Protein AF-A0A519GIV0-F1 (afdb_monomer)

Sequence (76 aa):
MADKLAELKPSLRGWMHAGFVPLLLAAGVVLIVLSPTTETRWGSAIYVASALLLFTVSSIYHRGTWEVGIWAFWRR

Radius of gyration: 16.72 Å; Cα contacts (8 Å, |Δi|>4): 47; chains: 1; bounding box: 34×22×48 Å

pLDDT: mean 87.03, std 13.19, range [47.38, 98.62]

Foldseek 3Di:
DVVVVVVVQPLPLLVVLVVCLV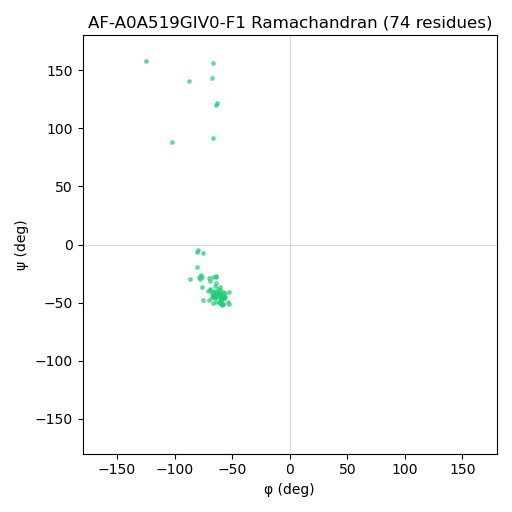VLVVVLVVQLVPQPDPVSNVVSVVVSVVSNCVSVLRNCLSPDPDDPVVVVVSVD

Structure (mmCIF, N/CA/C/O backbone):
data_AF-A0A519GIV0-F1
#
_entry.id   AF-A0A519GIV0-F1
#
loop_
_atom_site.group_PDB
_atom_site.id
_atom_site.type_symbol
_atom_site.label_atom_id
_atom_site.label_alt_id
_atom_site.label_comp_id
_atom_site.label_asym_id
_atom_site.label_entity_id
_atom_site.label_seq_id
_atom_site.pdbx_PDB_ins_code
_atom_site.Cartn_x
_atom_site.Cartn_y
_atom_site.Cartn_z
_atom_site.occupancy
_atom_site.B_iso_or_equiv
_atom_site.auth_seq_id
_atom_site.auth_comp_id
_atom_site.auth_asym_id
_atom_sit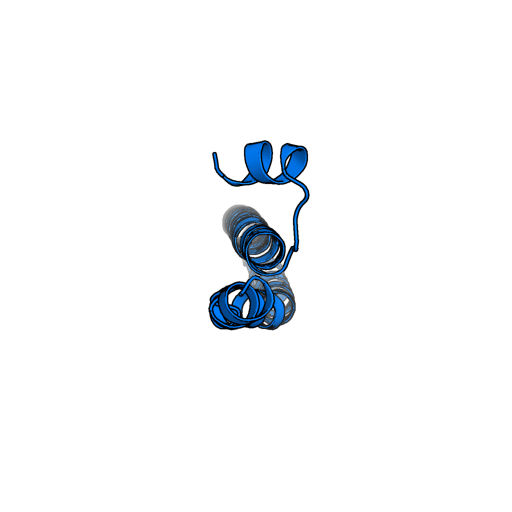e.auth_atom_id
_atom_site.pdbx_PDB_model_num
ATOM 1 N N . MET A 1 1 ? 19.967 -8.575 -29.530 1.00 47.38 1 MET A N 1
ATOM 2 C CA . MET A 1 1 ? 20.591 -8.644 -28.184 1.00 47.38 1 MET A CA 1
ATOM 3 C C . MET A 1 1 ? 19.776 -7.874 -27.146 1.00 47.38 1 MET A C 1
ATOM 5 O O . MET A 1 1 ? 19.517 -8.445 -26.099 1.00 47.38 1 MET A O 1
ATOM 9 N N . ALA A 1 2 ? 19.318 -6.646 -27.434 1.00 54.50 2 ALA A N 1
ATOM 10 C CA . ALA A 1 2 ? 18.467 -5.860 -26.527 1.00 54.50 2 ALA A CA 1
ATOM 11 C C . ALA A 1 2 ? 17.161 -6.574 -26.103 1.00 54.50 2 ALA A C 1
ATOM 13 O O . ALA A 1 2 ? 16.855 -6.597 -24.915 1.00 54.50 2 ALA A O 1
ATOM 14 N N . ASP A 1 3 ? 16.468 -7.251 -27.029 1.00 56.84 3 ASP A N 1
ATOM 15 C CA . ASP A 1 3 ? 15.242 -8.012 -26.712 1.00 56.84 3 ASP A CA 1
ATOM 16 C C . ASP A 1 3 ? 15.455 -9.135 -25.687 1.00 56.84 3 ASP A C 1
ATOM 18 O O . ASP A 1 3 ? 14.648 -9.309 -24.778 1.00 56.84 3 ASP A O 1
ATOM 22 N N . LYS A 1 4 ? 16.587 -9.851 -25.760 1.00 55.31 4 LYS A N 1
ATOM 23 C CA . LYS A 1 4 ? 16.892 -10.944 -24.818 1.00 55.31 4 LYS A CA 1
ATOM 24 C C . LYS A 1 4 ? 17.125 -10.448 -23.388 1.00 55.31 4 LYS A C 1
ATOM 26 O O . LYS A 1 4 ? 16.893 -11.183 -22.435 1.00 55.31 4 LYS A O 1
ATOM 31 N N . LEU A 1 5 ? 17.596 -9.209 -23.227 1.00 58.97 5 LEU A N 1
ATOM 32 C CA . LEU A 1 5 ? 17.781 -8.589 -21.911 1.00 58.97 5 LEU A CA 1
ATOM 33 C C . LEU A 1 5 ? 16.452 -8.094 -21.324 1.00 58.97 5 LEU A C 1
ATOM 35 O O . LEU A 1 5 ? 16.288 -8.108 -20.105 1.00 58.97 5 LEU A O 1
ATOM 39 N N . ALA A 1 6 ? 15.493 -7.705 -22.171 1.00 61.06 6 ALA A N 1
ATOM 40 C CA . ALA A 1 6 ? 14.142 -7.353 -21.743 1.00 61.06 6 ALA A CA 1
ATOM 41 C C . ALA A 1 6 ? 13.355 -8.582 -21.248 1.00 61.06 6 ALA A C 1
ATOM 43 O O . ALA A 1 6 ? 12.666 -8.484 -20.234 1.00 61.06 6 ALA A O 1
ATOM 44 N N . GLU A 1 7 ? 13.522 -9.747 -21.888 1.00 59.00 7 GLU A N 1
ATOM 45 C CA . GLU A 1 7 ? 12.936 -11.024 -21.436 1.00 59.00 7 GLU A CA 1
ATOM 46 C C . GLU A 1 7 ? 13.477 -11.499 -20.075 1.00 59.00 7 GLU A C 1
ATOM 48 O O . GLU A 1 7 ? 12.765 -12.155 -19.318 1.00 59.00 7 GLU A O 1
ATOM 53 N N . LEU A 1 8 ? 14.715 -11.134 -19.725 1.00 64.25 8 LEU A N 1
ATOM 54 C CA . LEU A 1 8 ? 15.332 -11.454 -18.430 1.00 64.25 8 LEU A CA 1
ATOM 55 C C . LEU A 1 8 ? 14.905 -10.512 -17.296 1.00 64.25 8 LEU A C 1
ATOM 57 O O . LEU A 1 8 ? 15.271 -10.743 -16.140 1.00 64.25 8 LEU A O 1
ATOM 61 N N . LYS A 1 9 ? 14.151 -9.442 -17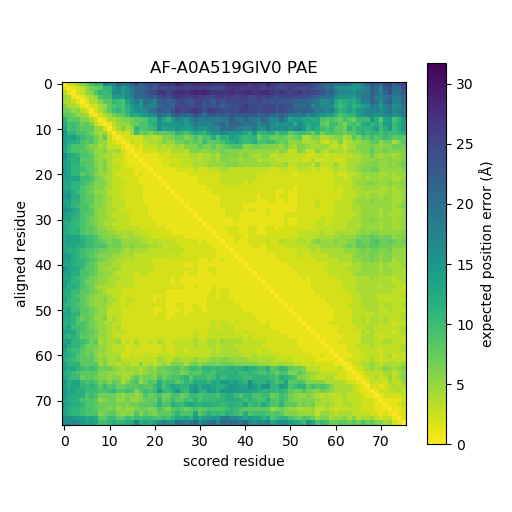.590 1.00 64.75 9 LYS A N 1
ATOM 62 C CA . LYS A 1 9 ? 13.683 -8.516 -16.557 1.00 64.75 9 LYS A CA 1
ATOM 63 C C . LYS A 1 9 ? 12.761 -9.284 -15.599 1.00 64.75 9 LYS A C 1
ATOM 65 O O . LYS A 1 9 ? 11.739 -9.805 -16.049 1.00 64.75 9 LYS A O 1
ATOM 70 N N . PRO A 1 10 ? 13.051 -9.342 -14.285 1.00 66.44 10 PRO A N 1
ATOM 71 C CA . PRO A 1 10 ? 12.217 -10.074 -13.337 1.00 66.44 10 PRO A CA 1
ATOM 72 C C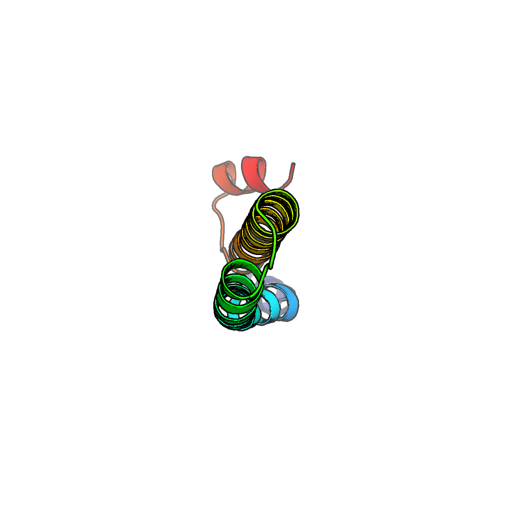 . PRO A 1 10 ? 10.840 -9.403 -13.211 1.00 66.44 10 PRO A C 1
ATOM 74 O O . PRO A 1 10 ? 10.636 -8.490 -12.411 1.00 66.44 10 PRO A O 1
ATOM 77 N N . SER A 1 11 ? 9.883 -9.838 -14.029 1.00 69.62 11 SER A N 1
ATOM 78 C CA . SER A 1 11 ? 8.542 -9.253 -14.109 1.00 69.62 11 SER A CA 1
ATOM 79 C C . SER A 1 11 ? 7.662 -9.680 -12.931 1.00 69.62 11 SER A C 1
ATOM 81 O O . SER A 1 11 ? 6.797 -8.921 -12.489 1.00 69.62 11 SER A O 1
ATOM 83 N N . LEU A 1 12 ? 7.932 -10.861 -12.366 1.00 76.50 12 LEU A N 1
ATOM 84 C CA . LEU A 1 12 ? 7.107 -11.495 -11.342 1.00 76.50 12 LEU A CA 1
ATOM 85 C C . LEU A 1 12 ? 6.888 -10.601 -10.111 1.00 76.50 12 LEU A C 1
ATOM 87 O O . LEU A 1 12 ? 5.752 -10.442 -9.673 1.00 76.50 12 LEU A O 1
ATOM 91 N N . ARG A 1 13 ? 7.941 -9.954 -9.590 1.00 75.75 13 ARG A N 1
ATOM 92 C CA . ARG A 1 13 ? 7.832 -9.086 -8.400 1.00 75.75 13 ARG A CA 1
ATOM 93 C C . ARG A 1 13 ? 6.864 -7.925 -8.626 1.00 75.75 13 ARG A C 1
ATOM 95 O O . ARG A 1 13 ? 5.970 -7.708 -7.814 1.00 75.75 13 ARG A O 1
ATOM 102 N N . GLY A 1 14 ? 6.992 -7.212 -9.745 1.00 82.69 14 GLY A N 1
ATOM 103 C CA . GLY A 1 14 ? 6.126 -6.072 -10.054 1.00 82.69 14 GLY A CA 1
ATOM 104 C C . GLY A 1 14 ? 4.657 -6.463 -10.222 1.00 82.69 14 GLY A C 1
ATOM 105 O O . GLY A 1 14 ? 3.772 -5.774 -9.716 1.00 82.69 14 GLY A O 1
ATOM 106 N N . TRP A 1 15 ? 4.395 -7.592 -10.885 1.00 85.06 15 TRP A N 1
ATOM 107 C CA . TRP A 1 15 ? 3.037 -8.101 -11.100 1.00 85.06 15 TRP A CA 1
ATOM 108 C C . TRP A 1 15 ? 2.387 -8.647 -9.830 1.00 85.06 15 TRP A C 1
ATOM 110 O O . TRP A 1 15 ? 1.215 -8.360 -9.589 1.00 85.06 15 TRP A O 1
ATOM 120 N N . MET A 1 16 ? 3.142 -9.351 -8.980 1.00 87.81 16 MET A N 1
ATOM 121 C CA . MET A 1 16 ? 2.651 -9.775 -7.666 1.00 87.81 16 MET A CA 1
ATOM 122 C C . MET A 1 16 ? 2.227 -8.564 -6.838 1.00 87.81 16 MET A C 1
ATOM 124 O O . MET A 1 16 ? 1.094 -8.508 -6.370 1.00 87.81 16 MET A O 1
ATOM 128 N N . HIS A 1 17 ? 3.091 -7.553 -6.711 1.00 88.25 17 HIS A N 1
ATOM 129 C CA . HIS A 1 17 ? 2.738 -6.355 -5.954 1.00 88.25 17 HIS A CA 1
ATOM 130 C C . HIS A 1 17 ? 1.513 -5.640 -6.543 1.00 88.25 17 HIS A C 1
ATOM 132 O O . HIS A 1 17 ? 0.625 -5.268 -5.784 1.00 88.25 17 HIS A O 1
ATOM 138 N N . ALA A 1 18 ? 1.415 -5.511 -7.873 1.00 88.62 18 ALA A N 1
ATOM 139 C CA . ALA A 1 18 ? 0.245 -4.923 -8.530 1.00 88.62 18 ALA A CA 1
ATOM 140 C C . ALA A 1 18 ? -1.064 -5.656 -8.186 1.00 88.62 18 ALA A C 1
ATOM 142 O O . ALA A 1 18 ? -2.062 -5.004 -7.890 1.00 88.62 18 ALA A O 1
ATOM 143 N N . GLY A 1 19 ? -1.052 -6.993 -8.195 1.00 90.06 19 GLY A N 1
ATOM 144 C CA . GLY A 1 19 ? -2.214 -7.808 -7.832 1.00 90.06 19 GLY A CA 1
ATOM 145 C C . GLY A 1 19 ? -2.571 -7.736 -6.344 1.00 90.06 19 GLY A C 1
ATOM 146 O O . GLY A 1 19 ? -3.746 -7.788 -5.992 1.00 90.06 19 GLY A O 1
ATOM 147 N N . PHE A 1 20 ? -1.581 -7.558 -5.465 1.00 92.81 20 PHE A N 1
ATOM 148 C CA . PHE A 1 20 ? -1.805 -7.445 -4.022 1.00 92.81 20 PHE A CA 1
ATOM 149 C C . PHE A 1 20 ? -2.336 -6.075 -3.580 1.00 92.81 20 PHE A C 1
ATOM 151 O O . PHE A 1 20 ? -3.029 -6.021 -2.570 1.00 92.81 20 PHE A O 1
ATOM 158 N N . VAL A 1 21 ? -2.069 -4.983 -4.308 1.00 94.44 21 VAL A N 1
ATOM 159 C CA . VAL A 1 21 ? -2.565 -3.633 -3.957 1.00 94.44 21 VAL A CA 1
ATOM 160 C C . VAL A 1 21 ? -4.087 -3.575 -3.726 1.00 94.44 21 VAL A C 1
ATOM 162 O O . VAL A 1 21 ? -4.481 -3.086 -2.667 1.00 94.44 21 VAL A O 1
ATOM 165 N N . PRO A 1 22 ? -4.968 -4.066 -4.624 1.00 94.25 22 PRO A N 1
ATOM 166 C CA . PRO A 1 22 ? -6.413 -4.016 -4.385 1.00 94.25 22 PRO A CA 1
ATOM 167 C C . PRO A 1 22 ? -6.852 -4.876 -3.191 1.00 94.25 22 PRO A C 1
ATOM 169 O O . PRO A 1 22 ? -7.733 -4.467 -2.436 1.00 94.25 22 PRO A O 1
ATOM 172 N N . LEU A 1 23 ? -6.214 -6.032 -2.976 1.00 96.19 23 LEU A N 1
ATOM 173 C CA . LEU A 1 23 ? -6.491 -6.895 -1.822 1.00 96.19 23 LEU A CA 1
ATOM 174 C C . LEU A 1 23 ? -6.080 -6.222 -0.510 1.00 96.19 23 LEU A C 1
ATOM 176 O O . LEU A 1 23 ? -6.845 -6.215 0.453 1.00 96.19 23 LEU A O 1
ATOM 180 N N . LEU A 1 24 ? -4.892 -5.617 -0.491 1.00 96.31 24 LEU A N 1
ATOM 181 C CA . LEU A 1 24 ? -4.371 -4.857 0.638 1.00 96.31 24 LEU A CA 1
ATOM 182 C C . LEU A 1 24 ? -5.271 -3.661 0.958 1.00 96.31 24 LEU A C 1
ATOM 184 O O . LEU A 1 24 ? -5.552 -3.415 2.126 1.00 96.31 24 LEU A O 1
ATOM 188 N N . LEU A 1 25 ? -5.747 -2.937 -0.060 1.00 97.31 25 LEU A N 1
ATOM 189 C CA . LEU A 1 25 ? -6.666 -1.818 0.124 1.00 97.31 25 LEU A CA 1
ATOM 190 C C . LEU A 1 25 ? -7.978 -2.285 0.763 1.00 97.31 25 LEU A C 1
ATOM 192 O O . LEU A 1 25 ? -8.406 -1.710 1.760 1.00 97.31 25 LEU A O 1
ATOM 196 N N . ALA A 1 26 ? -8.590 -3.347 0.231 1.00 98.12 26 ALA A N 1
ATOM 197 C CA . ALA A 1 26 ? -9.832 -3.892 0.771 1.00 98.12 26 ALA A CA 1
ATOM 198 C C . ALA A 1 26 ? -9.663 -4.370 2.224 1.00 98.12 26 ALA A C 1
ATOM 200 O O . ALA A 1 26 ? -10.420 -3.960 3.104 1.00 98.12 26 ALA A O 1
ATOM 201 N N . ALA A 1 27 ? -8.632 -5.174 2.499 1.00 97.81 27 ALA A N 1
ATOM 202 C CA . ALA A 1 27 ? -8.330 -5.653 3.847 1.00 97.81 27 ALA A CA 1
ATOM 203 C C . ALA A 1 27 ? -7.991 -4.504 4.811 1.00 97.81 27 ALA A C 1
ATOM 205 O O . ALA A 1 27 ? -8.412 -4.513 5.966 1.00 97.81 27 ALA A O 1
ATOM 206 N N . GLY A 1 28 ? -7.272 -3.488 4.332 1.00 97.81 28 GLY A N 1
ATOM 207 C CA . GLY A 1 28 ? -6.910 -2.311 5.108 1.00 97.81 28 GLY A CA 1
ATOM 208 C C . GLY A 1 28 ? -8.113 -1.454 5.492 1.00 97.81 28 GLY A C 1
ATOM 209 O O . GLY A 1 28 ? -8.218 -1.027 6.639 1.00 97.81 28 GLY A O 1
ATOM 210 N N . VAL A 1 29 ? -9.064 -1.261 4.573 1.00 98.31 29 VAL A N 1
ATOM 211 C CA . VAL A 1 29 ? -10.341 -0.599 4.883 1.00 98.31 29 VAL A CA 1
ATOM 212 C C . VAL A 1 29 ? -11.087 -1.370 5.971 1.00 98.31 29 VAL A C 1
ATOM 214 O O . VAL A 1 29 ? -11.501 -0.766 6.959 1.00 98.31 29 VAL A O 1
ATOM 217 N N . VAL A 1 30 ? -11.203 -2.696 5.841 1.00 98.50 30 VAL A N 1
ATOM 218 C CA . VAL A 1 30 ? -11.841 -3.545 6.863 1.00 98.50 30 VAL A CA 1
ATOM 219 C C . VAL A 1 30 ? -11.148 -3.389 8.220 1.00 98.50 30 VAL A C 1
ATOM 221 O O . VAL A 1 30 ? -11.823 -3.164 9.222 1.00 98.50 30 VAL A O 1
ATOM 224 N N . LEU A 1 31 ? -9.813 -3.427 8.258 1.00 98.19 31 LEU A N 1
ATOM 225 C CA . LEU A 1 31 ? -9.028 -3.257 9.484 1.00 98.19 31 LEU A CA 1
ATOM 226 C C . LEU A 1 31 ? -9.301 -1.905 10.173 1.00 98.19 31 LEU A C 1
ATOM 228 O O . LEU A 1 31 ? -9.515 -1.855 11.384 1.00 98.19 31 LEU A O 1
ATOM 232 N N . ILE A 1 32 ? -9.333 -0.809 9.411 1.00 98.31 32 ILE A N 1
ATOM 233 C CA . ILE A 1 32 ? -9.577 0.549 9.929 1.00 98.31 32 ILE A CA 1
ATOM 234 C C . ILE A 1 32 ? -11.013 0.692 10.456 1.00 98.31 32 ILE A C 1
ATOM 236 O O . ILE A 1 32 ? -11.234 1.284 11.518 1.00 98.31 32 ILE A O 1
ATOM 240 N N . VAL A 1 33 ? -11.997 0.152 9.729 1.00 98.38 33 VAL A N 1
ATOM 241 C CA . VAL A 1 33 ? -13.416 0.206 10.116 1.00 98.38 33 VAL A CA 1
ATOM 242 C C . VAL A 1 33 ? -13.653 -0.582 11.403 1.00 98.38 33 VAL A C 1
ATOM 244 O O . VAL A 1 33 ? -14.283 -0.057 12.321 1.00 98.38 33 VAL A O 1
ATOM 247 N N . LEU A 1 34 ? -13.094 -1.793 11.498 1.00 98.25 34 LEU A N 1
ATOM 248 C CA . LEU A 1 34 ? -13.248 -2.684 12.652 1.00 98.25 34 LEU A CA 1
ATOM 249 C C . LEU A 1 34 ? -12.345 -2.330 13.845 1.00 98.25 34 LEU A C 1
ATOM 251 O O . LEU A 1 34 ? -12.475 -2.944 14.902 1.00 98.25 34 LEU A O 1
ATOM 255 N N . SER A 1 35 ? -11.451 -1.346 13.712 1.00 97.75 35 SER A N 1
ATOM 256 C CA . SER A 1 35 ? -10.617 -0.877 14.824 1.00 97.75 35 SER A CA 1
ATOM 257 C C . SER A 1 35 ? -11.485 -0.262 15.939 1.00 97.75 35 SER A C 1
ATOM 259 O O . SER A 1 35 ? -12.192 0.717 15.673 1.00 97.75 35 SER A O 1
ATOM 261 N N . PRO A 1 36 ? -11.445 -0.797 17.178 1.00 97.25 36 PRO A N 1
ATOM 262 C CA . PRO A 1 36 ? -12.406 -0.462 18.235 1.00 97.25 36 PRO A CA 1
ATOM 263 C C . PRO A 1 36 ? -12.107 0.854 18.961 1.00 97.25 36 PRO A C 1
ATOM 265 O O . PRO A 1 36 ? -12.987 1.413 19.612 1.00 97.25 36 PRO A O 1
ATOM 268 N N . THR A 1 37 ? -10.875 1.355 18.875 1.00 98.19 37 THR A N 1
ATOM 269 C CA . THR A 1 37 ? -10.446 2.587 19.547 1.00 98.19 37 THR A CA 1
ATOM 270 C C . THR A 1 37 ? -9.868 3.574 18.544 1.00 98.19 37 THR A C 1
ATOM 272 O O . THR A 1 37 ? -9.392 3.200 17.471 1.00 98.19 37 THR A O 1
ATOM 275 N N . THR A 1 38 ? -9.858 4.856 18.902 1.00 97.56 38 THR A N 1
ATOM 276 C CA . THR A 1 38 ? -9.239 5.902 18.077 1.00 97.56 38 THR A CA 1
ATOM 277 C C . THR A 1 38 ? -7.760 5.616 17.814 1.00 97.56 38 THR A C 1
ATOM 279 O O . THR A 1 38 ? -7.293 5.777 16.690 1.00 97.56 38 THR A O 1
ATOM 282 N N . GLU A 1 39 ? -7.033 5.137 18.825 1.00 98.06 39 GLU A N 1
ATOM 283 C CA . GLU A 1 39 ? -5.614 4.791 18.712 1.00 98.06 39 GLU A CA 1
ATOM 284 C C . GLU A 1 39 ? -5.381 3.634 17.729 1.00 98.06 39 GLU A C 1
ATOM 286 O O . GLU A 1 39 ? -4.587 3.764 16.798 1.00 98.06 39 GLU A O 1
ATOM 291 N N . THR A 1 40 ? -6.131 2.533 17.867 1.00 97.62 40 THR A N 1
ATOM 292 C CA . THR A 1 40 ? -6.014 1.376 16.959 1.00 97.62 40 THR A CA 1
ATOM 293 C C . THR A 1 40 ? -6.419 1.725 15.530 1.00 97.62 40 THR A C 1
ATOM 295 O O . THR A 1 40 ? -5.809 1.227 14.583 1.00 97.62 40 THR A O 1
ATOM 298 N N . ARG A 1 41 ? -7.382 2.637 15.351 1.00 98.19 41 ARG A N 1
ATOM 299 C CA . ARG A 1 41 ? -7.791 3.123 14.030 1.00 98.19 41 ARG A CA 1
ATOM 300 C C . ARG A 1 41 ? -6.691 3.937 13.353 1.00 98.19 41 ARG A C 1
ATOM 302 O O . ARG A 1 41 ? -6.412 3.699 12.179 1.00 98.19 41 ARG A O 1
ATOM 309 N N . TRP A 1 42 ? -6.040 4.851 14.074 1.00 98.56 42 TRP A N 1
ATOM 310 C CA . TRP A 1 42 ? -4.906 5.610 13.536 1.00 98.56 42 TRP A CA 1
ATOM 311 C C . TRP A 1 42 ? -3.695 4.722 13.259 1.00 98.56 42 TRP A C 1
ATOM 313 O O . TRP A 1 42 ? -3.110 4.827 12.182 1.00 98.56 42 TRP A O 1
ATOM 323 N N . GLY A 1 43 ? -3.364 3.803 14.171 1.00 98.31 43 GLY A N 1
ATOM 324 C CA . GLY A 1 43 ? -2.298 2.823 13.956 1.00 98.31 43 GLY A CA 1
ATOM 325 C C . GLY A 1 43 ? -2.540 1.982 12.699 1.00 98.31 43 GLY A C 1
ATOM 326 O O . GLY A 1 43 ? -1.658 1.864 11.848 1.00 98.31 43 GLY A O 1
ATOM 327 N N . SER A 1 44 ? -3.768 1.487 12.525 1.00 98.19 44 SER A N 1
ATOM 328 C CA . SER A 1 44 ? -4.183 0.744 11.329 1.00 98.19 44 SER A CA 1
ATOM 329 C C . SER A 1 44 ? -4.104 1.593 10.061 1.00 98.19 44 SER A C 1
ATOM 331 O O . SER A 1 44 ? -3.607 1.121 9.042 1.00 98.19 44 SER A O 1
ATOM 333 N N . ALA A 1 45 ? -4.540 2.854 10.111 1.00 98.25 45 ALA A N 1
ATOM 334 C CA . ALA A 1 45 ? -4.479 3.758 8.966 1.00 98.25 45 ALA A CA 1
ATOM 335 C C . ALA A 1 45 ? -3.035 4.022 8.515 1.00 98.25 45 ALA A C 1
ATOM 337 O O . ALA A 1 45 ? -2.740 3.930 7.324 1.00 98.25 45 ALA A O 1
ATOM 338 N N . ILE A 1 46 ? -2.123 4.283 9.457 1.00 98.62 46 ILE A N 1
ATOM 339 C CA . ILE A 1 46 ? -0.697 4.498 9.170 1.00 98.62 46 ILE A CA 1
ATOM 340 C C . ILE A 1 46 ? -0.068 3.230 8.585 1.00 98.62 46 ILE A C 1
ATOM 342 O O . ILE A 1 46 ? 0.657 3.301 7.589 1.00 98.62 46 ILE A O 1
ATOM 346 N N . TYR A 1 47 ? -0.370 2.065 9.164 1.00 97.81 47 TYR A N 1
ATOM 347 C CA . TYR A 1 47 ? 0.104 0.779 8.660 1.00 97.81 47 TYR A CA 1
ATOM 348 C C . TYR A 1 47 ? -0.361 0.523 7.219 1.00 97.81 47 TYR A C 1
ATOM 350 O O . TYR A 1 47 ? 0.463 0.260 6.341 1.00 97.81 47 TYR A O 1
ATOM 358 N N . VAL A 1 48 ? -1.663 0.665 6.950 1.00 98.19 48 VAL A N 1
ATOM 359 C CA . VAL A 1 48 ? -2.251 0.446 5.619 1.00 98.19 48 VAL A CA 1
ATOM 360 C C . VAL A 1 48 ? -1.699 1.442 4.602 1.00 98.19 48 VAL A C 1
ATOM 362 O O . VAL A 1 48 ? -1.343 1.038 3.497 1.00 98.19 48 VAL A O 1
ATOM 365 N N . ALA A 1 49 ? -1.562 2.720 4.966 1.00 98.31 49 ALA A N 1
ATOM 366 C CA . ALA A 1 49 ? -0.971 3.735 4.094 1.00 98.31 49 ALA A CA 1
ATOM 367 C C . ALA A 1 49 ? 0.485 3.397 3.733 1.00 98.31 49 ALA A C 1
ATOM 369 O O . ALA A 1 49 ? 0.866 3.454 2.563 1.00 98.31 49 ALA A O 1
ATOM 370 N N . SER A 1 50 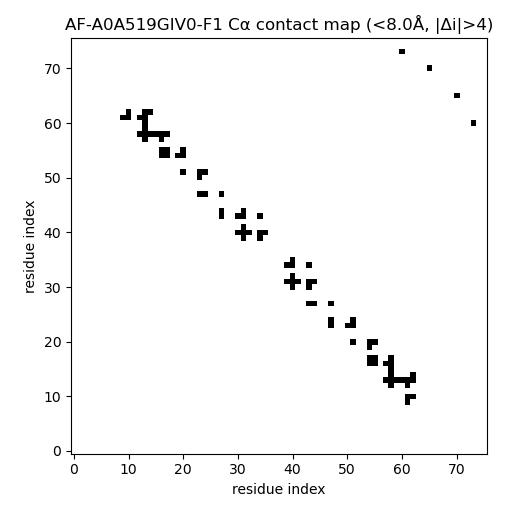? 1.281 2.978 4.719 1.00 98.00 50 SER A N 1
ATOM 371 C CA . SER A 1 50 ? 2.680 2.585 4.515 1.00 98.00 50 SER A CA 1
ATOM 372 C C . SER A 1 50 ? 2.793 1.350 3.620 1.00 98.00 50 SER A C 1
ATOM 374 O O . SER A 1 50 ? 3.618 1.309 2.707 1.00 98.00 50 SER A O 1
ATOM 376 N N . ALA A 1 51 ? 1.927 0.358 3.836 1.00 96.88 51 ALA A N 1
ATOM 377 C CA . ALA A 1 51 ? 1.868 -0.836 3.008 1.00 96.88 51 ALA A CA 1
ATOM 378 C C . ALA A 1 51 ? 1.447 -0.493 1.566 1.00 96.88 51 ALA A C 1
ATOM 380 O O . ALA A 1 51 ? 2.100 -0.921 0.617 1.00 96.88 51 ALA A O 1
ATOM 381 N N . LEU A 1 52 ? 0.418 0.337 1.371 1.00 96.94 52 LEU A N 1
ATOM 382 C CA . LEU A 1 52 ? -0.009 0.762 0.035 1.00 96.94 52 LEU A CA 1
ATOM 383 C C . LEU A 1 52 ? 1.107 1.494 -0.710 1.00 96.94 52 LEU A C 1
ATOM 385 O O . LEU A 1 52 ? 1.334 1.200 -1.885 1.00 96.94 52 LEU A O 1
ATOM 389 N N . LEU A 1 53 ? 1.835 2.389 -0.034 1.00 96.12 53 LEU A N 1
ATOM 390 C CA . LEU A 1 53 ? 3.002 3.062 -0.603 1.00 96.12 53 LEU A CA 1
ATOM 391 C C . LEU A 1 53 ? 4.061 2.050 -1.044 1.00 96.12 53 LEU A C 1
ATOM 393 O O . LEU A 1 53 ? 4.460 2.060 -2.206 1.00 96.12 53 LEU A O 1
ATOM 397 N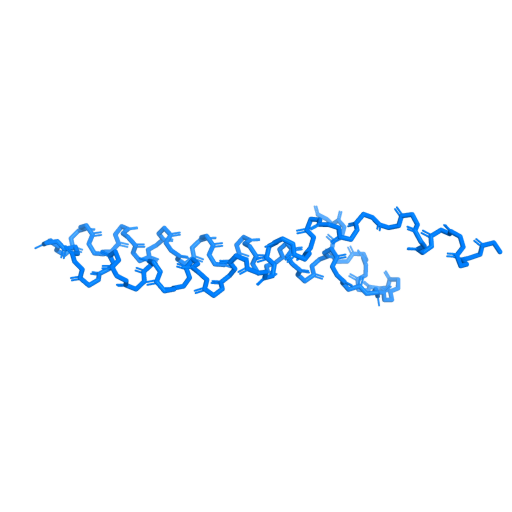 N . LEU A 1 54 ? 4.462 1.134 -0.160 1.00 94.12 54 LEU A N 1
ATOM 398 C CA . LEU A 1 54 ? 5.489 0.132 -0.448 1.00 94.12 54 LEU A CA 1
ATOM 399 C C . LEU A 1 54 ? 5.127 -0.738 -1.662 1.00 94.12 54 LEU A C 1
ATOM 401 O O . LEU A 1 54 ? 5.922 -0.884 -2.593 1.00 94.12 54 LEU A O 1
ATOM 405 N N . PHE A 1 55 ? 3.920 -1.306 -1.674 1.00 91.62 55 PHE A N 1
ATOM 406 C CA . PHE A 1 55 ? 3.477 -2.206 -2.739 1.00 91.62 55 PHE A CA 1
ATOM 407 C C . PHE A 1 55 ? 3.256 -1.463 -4.063 1.00 91.62 55 PHE A C 1
ATOM 409 O O . PHE A 1 55 ? 3.633 -1.969 -5.123 1.00 91.62 55 PHE A O 1
ATOM 416 N N . THR A 1 56 ? 2.708 -0.247 -4.024 1.00 91.62 56 THR A N 1
ATOM 417 C CA . THR A 1 56 ? 2.468 0.552 -5.235 1.00 91.62 56 THR A CA 1
ATOM 418 C C . THR A 1 56 ? 3.778 1.039 -5.846 1.00 91.62 56 THR A C 1
ATOM 420 O O . THR A 1 56 ? 4.000 0.846 -7.041 1.00 91.62 56 THR A O 1
ATOM 423 N N . VAL A 1 57 ? 4.683 1.600 -5.036 1.00 92.94 57 VAL A N 1
ATOM 424 C CA . VAL A 1 57 ? 6.008 2.048 -5.491 1.00 92.94 57 VAL A CA 1
ATOM 425 C C . VAL A 1 57 ? 6.799 0.875 -6.064 1.00 92.94 57 VAL A C 1
ATOM 427 O O . VAL A 1 57 ? 7.319 0.977 -7.173 1.00 92.94 57 VAL A O 1
ATOM 430 N N . SER A 1 58 ? 6.817 -0.272 -5.377 1.00 89.19 58 SER A N 1
ATOM 431 C CA . SER A 1 58 ? 7.485 -1.481 -5.873 1.00 89.19 58 SER A CA 1
ATOM 432 C C . SER A 1 58 ? 6.890 -1.971 -7.199 1.00 89.19 58 SER A C 1
ATOM 434 O O . SER A 1 58 ? 7.631 -2.312 -8.125 1.00 89.19 58 SER A O 1
ATOM 436 N N . SER A 1 59 ? 5.559 -1.967 -7.330 1.00 90.06 59 SER A N 1
ATOM 437 C CA . SER A 1 59 ? 4.866 -2.333 -8.571 1.00 90.06 59 SER A CA 1
ATOM 438 C C . SER A 1 59 ? 5.257 -1.423 -9.735 1.00 90.06 59 SER A C 1
ATOM 440 O O . SER A 1 59 ? 5.540 -1.912 -10.830 1.00 90.06 59 SER A O 1
ATOM 442 N N . ILE A 1 60 ? 5.304 -0.109 -9.510 1.00 89.56 60 ILE A N 1
ATOM 443 C CA . ILE A 1 60 ? 5.680 0.876 -10.530 1.00 89.56 60 ILE A CA 1
ATOM 444 C C . ILE A 1 60 ? 7.155 0.705 -10.911 1.00 89.56 60 ILE A C 1
ATOM 446 O O . ILE A 1 60 ? 7.460 0.543 -12.094 1.00 89.56 60 ILE A O 1
ATOM 450 N N . TYR A 1 61 ? 8.052 0.647 -9.923 1.00 87.38 61 TYR A N 1
ATOM 451 C CA . TYR A 1 61 ? 9.495 0.495 -10.122 1.00 87.38 61 TYR A CA 1
ATOM 452 C C . TYR A 1 61 ? 9.839 -0.723 -10.993 1.00 87.38 61 TYR A C 1
ATOM 454 O O . TYR A 1 61 ? 10.551 -0.595 -11.990 1.00 87.38 61 TYR A O 1
ATOM 462 N N . HIS A 1 62 ? 9.278 -1.895 -10.672 1.00 85.50 62 HIS A N 1
ATOM 463 C CA . HIS A 1 62 ? 9.598 -3.145 -11.365 1.00 85.50 62 HIS A CA 1
ATOM 464 C C . HIS A 1 62 ? 8.890 -3.298 -12.722 1.00 85.50 62 HIS A C 1
ATOM 466 O O . HIS A 1 62 ? 9.423 -3.963 -13.617 1.00 85.50 62 HIS A O 1
ATOM 472 N N . ARG A 1 63 ? 7.714 -2.687 -12.925 1.00 85.81 63 ARG A N 1
ATOM 473 C CA . ARG A 1 63 ? 6.984 -2.786 -14.204 1.00 85.81 63 ARG A CA 1
ATOM 474 C C . ARG A 1 63 ? 7.415 -1.745 -15.236 1.00 85.81 63 ARG A C 1
ATOM 476 O O . ARG A 1 63 ? 7.389 -2.058 -16.420 1.00 85.81 63 ARG A O 1
ATOM 483 N N . GLY A 1 64 ? 7.865 -0.560 -14.825 1.00 81.31 64 GLY A N 1
ATOM 484 C CA . GLY A 1 64 ? 8.188 0.521 -15.761 1.00 81.31 64 GLY A CA 1
ATOM 485 C C . GLY A 1 64 ? 9.407 0.254 -16.653 1.00 81.31 64 GLY A C 1
ATOM 486 O O . GLY A 1 64 ? 10.391 -0.361 -16.233 1.00 81.31 64 GLY A O 1
ATOM 487 N N . THR A 1 65 ? 9.334 0.714 -17.900 1.00 82.62 65 THR A N 1
ATOM 488 C CA . THR A 1 65 ? 10.448 0.791 -18.859 1.00 82.62 65 THR A CA 1
ATOM 489 C C . THR A 1 65 ? 10.916 2.242 -18.916 1.00 82.62 65 THR A C 1
ATOM 491 O O . THR A 1 65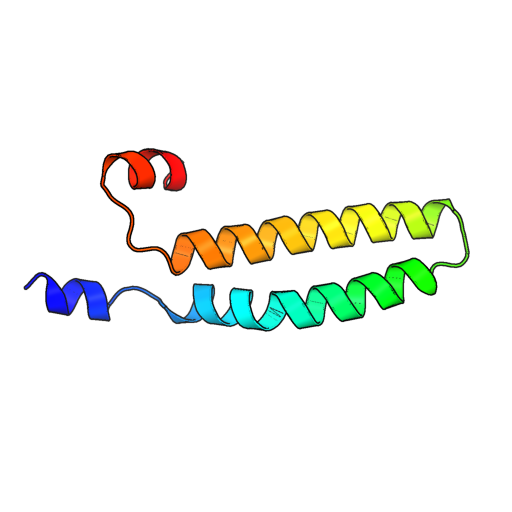 ? 10.381 3.049 -19.672 1.00 82.62 65 THR A O 1
ATOM 494 N N . TRP A 1 66 ? 11.839 2.600 -18.028 1.00 83.44 66 TRP A N 1
ATOM 495 C CA . TRP A 1 66 ? 12.198 3.993 -17.769 1.00 83.44 66 TRP A CA 1
ATOM 496 C C . TRP A 1 66 ? 13.296 4.499 -18.705 1.00 83.44 66 TRP A C 1
ATOM 498 O O . TRP A 1 66 ? 14.278 3.797 -18.947 1.00 83.44 66 TRP A O 1
ATOM 508 N N . GLU A 1 67 ? 13.174 5.747 -19.160 1.00 86.50 67 GLU A N 1
ATOM 509 C CA . GLU A 1 67 ? 14.284 6.452 -19.805 1.00 86.50 67 GLU A CA 1
ATOM 510 C C . GLU A 1 67 ? 15.422 6.720 -18.811 1.00 86.50 67 GLU A C 1
ATOM 512 O O . GLU A 1 67 ? 15.204 6.803 -17.600 1.00 86.50 67 GLU A O 1
ATOM 517 N N . VAL A 1 68 ? 16.647 6.894 -19.316 1.00 82.75 68 VAL A N 1
ATOM 518 C CA . VAL A 1 68 ? 17.882 6.968 -18.509 1.00 82.75 68 VAL A CA 1
ATOM 519 C C . VAL A 1 68 ? 17.796 8.005 -17.379 1.00 82.75 68 VAL A C 1
ATOM 521 O O . VAL A 1 68 ? 18.215 7.724 -16.254 1.00 82.75 68 VAL A O 1
ATOM 524 N N . GLY A 1 69 ? 17.215 9.180 -17.647 1.00 83.75 69 GLY A N 1
ATOM 525 C CA . GLY A 1 69 ? 17.044 10.235 -16.641 1.00 83.75 69 GLY A CA 1
ATOM 526 C C . GLY A 1 69 ? 16.090 9.845 -15.506 1.00 83.75 69 GLY A C 1
ATOM 527 O O . GLY A 1 69 ? 16.375 10.101 -14.338 1.00 83.75 69 GLY A O 1
ATOM 528 N N . ILE A 1 70 ? 14.995 9.156 -15.833 1.00 83.62 70 ILE A N 1
ATOM 529 C CA . ILE A 1 70 ? 13.995 8.690 -14.862 1.00 83.62 70 ILE A CA 1
ATOM 530 C C . ILE A 1 70 ? 14.527 7.469 -14.097 1.00 83.62 70 ILE A C 1
ATOM 532 O O . ILE A 1 70 ? 14.332 7.351 -12.888 1.00 83.62 70 ILE A O 1
ATOM 536 N N . TRP A 1 71 ? 15.282 6.592 -14.761 1.00 83.50 71 TRP A N 1
ATOM 537 C CA . TRP A 1 71 ? 15.955 5.469 -14.111 1.00 83.50 71 TRP A CA 1
ATOM 538 C C . TRP A 1 71 ? 16.965 5.923 -13.047 1.00 83.50 71 TRP A C 1
ATOM 540 O O . TRP A 1 71 ? 17.075 5.304 -11.991 1.00 83.50 71 TRP A O 1
ATOM 550 N N . ALA A 1 72 ? 17.668 7.037 -13.276 1.00 84.19 72 ALA A N 1
ATOM 551 C CA . ALA A 1 72 ? 18.596 7.604 -12.298 1.00 84.19 72 ALA A CA 1
ATOM 552 C C . ALA A 1 72 ? 17.910 8.081 -11.004 1.00 84.19 72 ALA A C 1
ATOM 554 O O . ALA A 1 72 ? 18.552 8.097 -9.955 1.00 84.19 72 ALA A O 1
ATOM 555 N N . PHE A 1 73 ? 16.628 8.453 -11.068 1.00 85.31 73 PHE A N 1
ATOM 556 C CA . PHE A 1 73 ? 15.818 8.757 -9.889 1.00 85.31 73 PHE A CA 1
ATOM 557 C C . PHE A 1 73 ? 15.411 7.477 -9.151 1.00 85.31 73 PHE A C 1
ATOM 559 O O . PHE A 1 73 ? 15.600 7.386 -7.943 1.00 85.31 73 PHE A O 1
ATOM 566 N N . TRP A 1 74 ? 14.920 6.479 -9.888 1.00 83.88 74 TRP A N 1
ATOM 567 C CA . TRP A 1 74 ? 14.408 5.225 -9.336 1.00 83.88 74 TRP A CA 1
ATOM 568 C C . TRP A 1 74 ? 15.477 4.295 -8.750 1.00 83.88 74 TRP A C 1
ATOM 570 O O . TRP A 1 74 ? 15.166 3.523 -7.853 1.00 83.88 74 TRP A O 1
ATOM 580 N N . ARG A 1 75 ? 16.720 4.337 -9.249 1.00 79.00 75 ARG A N 1
ATOM 581 C CA . ARG A 1 75 ? 17.804 3.441 -8.796 1.00 79.00 75 ARG A CA 1
ATOM 582 C C . ARG A 1 75 ? 18.412 3.793 -7.427 1.00 79.00 75 ARG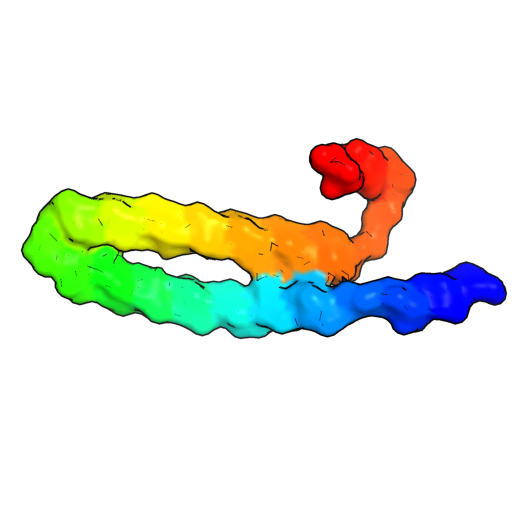 A C 1
ATOM 584 O O . ARG A 1 75 ? 19.342 3.102 -7.015 1.00 79.00 75 ARG A O 1
ATOM 591 N N . ARG A 1 76 ? 18.034 4.934 -6.844 1.00 69.69 76 ARG A N 1
ATOM 592 C CA . ARG A 1 76 ? 18.5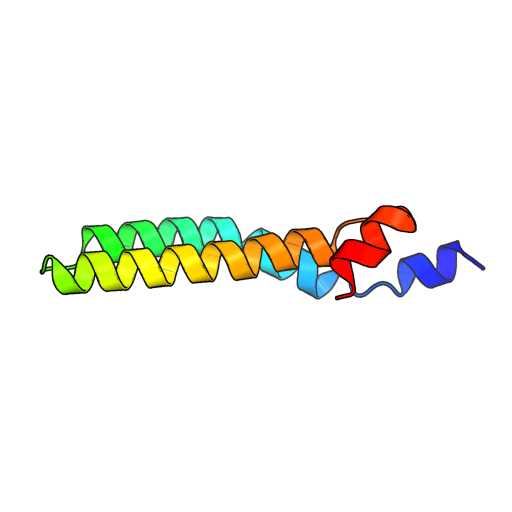86 5.456 -5.582 1.00 69.69 76 ARG A CA 1
ATOM 593 C C . ARG A 1 76 ? 17.949 4.752 -4.395 1.00 69.69 76 ARG A C 1
ATOM 595 O O . ARG A 1 76 ? 18.699 4.516 -3.428 1.00 69.69 76 ARG A O 1
#

Nearest PDB structures (foldseek):
  7cj3-assembly1_A  TM=4.891E-01  e=7.573E+00  Salpingoeca rosetta

Mean predicted aligned error: 6.42 Å

Secondary structure (DSSP, 8-state):
-HHHHHHTS-HHHHHHHHHHHHHHHHHHHHHHHH--SHHHHHHHHHHHHHHHHHHHHHHHHHH----HHHHHHHT-

Solvent-accessible surface area (backbone atoms only — not comparable to full-atom values): 4247 Å² total; per-residue (Å²): 114,70,67,66,57,59,71,65,51,71,52,63,64,11,52,51,28,53,64,44,44,64,54,52,50,55,52,36,52,51,51,33,69,69,32,90,42,74,66,54,22,51,54,40,46,53,51,40,53,54,50,50,51,53,31,49,53,47,16,49,65,50,64,57,88,66,55,73,74,58,40,64,64,73,74,110